Protein AF-A0A958JSK2-F1 (afdb_monomer_lite)

Radius of gyration: 20.1 Å; chains: 1; bounding box: 60×28×50 Å

Sequence (77 aa):
RTSIRPLFVQVKRWENAFPQYELGHVEKVKRLEALEKGHPVLRFAGASFRGASITSCIKDAKSVAMKIHATLAKPQI

Structure (mmCIF, N/CA/C/O backbone):
data_AF-A0A958JSK2-F1
#
_entry.id   AF-A0A958JSK2-F1
#
loop_
_atom_site.group_PDB
_atom_site.id
_atom_site.type_symbol
_atom_site.label_atom_id
_atom_site.label_alt_id
_atom_site.label_comp_id
_atom_site.label_asym_id
_atom_site.label_entity_id
_atom_site.label_seq_id
_atom_site.pdbx_PDB_ins_code
_atom_site.Cartn_x
_atom_site.Cartn_y
_atom_site.Cartn_z
_atom_site.occupancy
_atom_site.B_iso_or_equiv
_atom_site.auth_seq_id
_atom_site.auth_comp_id
_atom_site.auth_asym_id
_atom_site.auth_atom_id
_atom_site.pdbx_PDB_model_num
ATOM 1 N N . ARG A 1 1 ? 33.295 -9.432 -32.999 1.00 57.31 1 ARG A N 1
ATOM 2 C CA . ARG A 1 1 ? 32.106 -9.372 -32.112 1.00 57.31 1 ARG A CA 1
ATOM 3 C C . ARG A 1 1 ? 30.908 -9.811 -32.949 1.00 57.31 1 ARG A C 1
ATOM 5 O O . ARG A 1 1 ? 30.419 -9.019 -33.740 1.00 57.31 1 ARG A O 1
ATOM 12 N N . THR A 1 2 ? 30.529 -11.086 -32.900 1.00 61.19 2 THR A N 1
ATOM 13 C CA . THR A 1 2 ? 29.463 -11.623 -33.762 1.00 61.19 2 THR A CA 1
ATOM 14 C C . THR A 1 2 ? 28.113 -11.260 -33.157 1.00 61.19 2 THR A C 1
ATOM 16 O O . THR A 1 2 ? 27.806 -11.673 -32.043 1.00 61.19 2 THR A O 1
ATOM 19 N N . SER A 1 3 ? 27.344 -10.425 -33.853 1.00 74.44 3 SER A N 1
ATOM 20 C CA . SER A 1 3 ? 25.987 -10.062 -33.445 1.00 74.44 3 SER A CA 1
ATOM 21 C C . SER A 1 3 ? 25.035 -11.190 -33.838 1.00 74.44 3 SER A C 1
ATOM 23 O O . SER A 1 3 ? 24.864 -11.471 -35.023 1.00 74.44 3 SER A O 1
ATOM 25 N N . ILE A 1 4 ? 24.448 -11.857 -32.846 1.00 83.75 4 ILE A N 1
ATOM 26 C CA . ILE A 1 4 ? 23.394 -12.858 -33.037 1.00 83.75 4 ILE A CA 1
ATOM 27 C C . ILE A 1 4 ? 22.055 -12.162 -32.784 1.00 83.75 4 ILE A C 1
ATOM 29 O O . ILE A 1 4 ? 21.897 -11.466 -31.780 1.00 83.75 4 ILE A O 1
ATOM 33 N N . ARG A 1 5 ? 21.093 -12.326 -33.702 1.00 91.50 5 ARG A N 1
ATOM 34 C CA . ARG A 1 5 ? 19.745 -11.750 -33.567 1.00 91.50 5 ARG A CA 1
ATOM 35 C C . ARG A 1 5 ? 18.870 -12.627 -32.654 1.00 91.50 5 ARG A C 1
ATOM 37 O O . ARG A 1 5 ? 18.965 -13.850 -32.752 1.00 91.50 5 ARG A O 1
ATOM 44 N N . PRO A 1 6 ? 18.031 -12.037 -31.778 1.00 93.31 6 PRO A N 1
ATOM 45 C CA . PRO A 1 6 ? 17.161 -12.802 -30.886 1.00 93.31 6 PRO A CA 1
ATOM 46 C C . PRO A 1 6 ? 16.111 -13.591 -31.681 1.00 93.31 6 PRO A C 1
ATOM 48 O O . PRO A 1 6 ? 15.545 -13.071 -32.639 1.00 93.31 6 PRO A O 1
ATOM 51 N N . LEU A 1 7 ? 15.829 -14.829 -31.259 1.00 96.38 7 LEU A N 1
ATOM 52 C CA . LEU A 1 7 ? 14.818 -15.697 -31.885 1.00 96.38 7 LEU A CA 1
ATOM 53 C C . LEU A 1 7 ? 13.377 -15.283 -31.542 1.00 96.38 7 LEU A C 1
ATOM 55 O O . LEU A 1 7 ? 12.454 -15.580 -32.293 1.00 96.38 7 LEU A O 1
ATOM 59 N N . PHE A 1 8 ? 13.179 -14.601 -30.412 1.00 96.12 8 PHE A N 1
ATOM 60 C CA . PHE A 1 8 ? 11.877 -14.129 -29.953 1.00 96.12 8 PHE A CA 1
ATOM 61 C C . PHE A 1 8 ? 12.036 -12.863 -29.111 1.00 96.12 8 PHE A C 1
ATOM 63 O O . PHE A 1 8 ? 12.985 -12.739 -28.334 1.00 96.12 8 PHE A O 1
ATOM 70 N N . VAL A 1 9 ? 11.096 -11.930 -29.258 1.00 95.81 9 VAL A N 1
ATOM 71 C CA . VAL A 1 9 ? 11.045 -10.687 -28.485 1.00 95.81 9 VAL A CA 1
ATOM 72 C C . VAL A 1 9 ? 9.600 -10.420 -28.084 1.00 95.81 9 VAL A C 1
ATOM 74 O O . VAL A 1 9 ? 8.724 -10.323 -28.939 1.00 95.81 9 VAL A O 1
ATOM 77 N N . GLN A 1 10 ? 9.368 -10.233 -26.786 1.00 96.81 10 GLN A N 1
ATOM 78 C CA . GLN A 1 10 ? 8.103 -9.733 -26.259 1.00 96.81 10 GLN A CA 1
ATOM 79 C C . GLN A 1 10 ? 8.366 -8.478 -25.437 1.00 96.81 10 GLN A C 1
ATOM 81 O O . GLN A 1 10 ? 9.151 -8.489 -24.492 1.00 96.81 10 GLN A O 1
ATOM 86 N N . VAL A 1 11 ? 7.680 -7.395 -25.792 1.00 96.81 11 VAL A N 1
ATOM 87 C CA . VAL A 1 11 ? 7.741 -6.132 -25.059 1.00 96.81 11 VAL A CA 1
ATOM 88 C C . VAL A 1 11 ? 6.377 -5.873 -24.454 1.00 96.81 11 VAL A C 1
ATOM 90 O O . VAL A 1 11 ? 5.377 -5.809 -25.166 1.00 96.81 11 VAL A O 1
ATOM 93 N N . LYS A 1 12 ? 6.345 -5.684 -23.136 1.00 96.88 12 LYS A N 1
ATOM 94 C CA . LYS A 1 12 ? 5.161 -5.208 -22.432 1.00 96.88 12 LYS A CA 1
ATOM 95 C C . LYS A 1 12 ? 5.505 -3.938 -21.676 1.00 96.88 12 LYS A C 1
ATOM 97 O O . LYS A 1 12 ? 6.469 -3.908 -20.917 1.00 96.88 12 LYS A O 1
ATOM 102 N N . ARG A 1 13 ? 4.716 -2.893 -21.910 1.00 97.00 13 ARG A N 1
ATOM 103 C CA . ARG A 1 13 ? 4.808 -1.626 -21.187 1.00 97.00 13 ARG A CA 1
ATOM 104 C C . ARG A 1 13 ? 3.689 -1.579 -20.164 1.00 97.00 13 ARG A C 1
ATOM 106 O O . ARG A 1 13 ? 2.564 -1.971 -20.461 1.00 97.00 13 ARG A O 1
ATOM 113 N N . TRP A 1 14 ? 4.031 -1.129 -18.971 1.00 95.31 14 TRP A N 1
ATOM 114 C CA . TRP A 1 14 ? 3.107 -1.013 -17.860 1.00 95.31 14 TRP A CA 1
ATOM 115 C C . TRP A 1 14 ? 3.137 0.435 -17.397 1.00 95.31 14 TRP A C 1
ATOM 117 O O . TRP A 1 14 ? 4.070 0.867 -16.720 1.00 95.31 14 TRP A O 1
ATOM 127 N N . GLU A 1 15 ? 2.143 1.199 -17.826 1.00 95.94 15 GLU A N 1
ATOM 128 C CA . GLU A 1 15 ? 1.960 2.563 -17.349 1.00 95.94 15 GLU A CA 1
ATOM 129 C C . GLU A 1 15 ? 1.534 2.522 -15.882 1.00 95.94 15 GLU A C 1
ATOM 131 O O . GLU A 1 15 ? 0.706 1.698 -15.495 1.00 95.94 15 GLU A O 1
ATOM 136 N N . ASN A 1 16 ? 2.136 3.382 -15.056 1.00 93.44 16 ASN A N 1
ATOM 137 C CA . ASN A 1 16 ? 1.867 3.450 -13.616 1.00 93.44 16 ASN A CA 1
ATOM 138 C C . ASN A 1 16 ? 2.036 2.100 -12.888 1.00 93.44 16 ASN A C 1
ATOM 140 O O . ASN A 1 16 ? 1.330 1.808 -11.926 1.00 93.44 16 ASN A O 1
ATOM 144 N N . ALA A 1 17 ? 2.987 1.275 -13.343 1.00 92.00 17 ALA A N 1
ATOM 145 C CA . ALA A 1 17 ? 3.200 -0.079 -12.826 1.00 92.00 17 ALA A CA 1
ATOM 146 C C . ALA A 1 17 ? 3.525 -0.128 -11.330 1.00 92.00 17 ALA A C 1
ATOM 148 O O . ALA A 1 17 ? 3.243 -1.124 -10.666 1.00 92.00 17 ALA A O 1
ATOM 149 N N . PHE A 1 18 ? 4.175 0.921 -10.825 1.00 92.00 18 PHE A N 1
ATOM 150 C CA . PHE A 1 18 ? 4.706 0.942 -9.477 1.00 92.00 18 PHE A CA 1
ATOM 151 C C . PHE A 1 18 ? 4.295 2.221 -8.748 1.00 92.00 18 PHE A C 1
ATOM 153 O O . PHE A 1 18 ? 4.546 3.316 -9.266 1.00 92.00 18 PHE A O 1
ATOM 160 N N . PRO A 1 19 ? 3.691 2.106 -7.551 1.00 94.81 19 PRO A N 1
ATOM 161 C CA . PRO A 1 19 ? 3.340 3.269 -6.758 1.00 94.81 19 PRO A CA 1
ATOM 162 C C . PRO A 1 19 ? 4.611 3.988 -6.308 1.00 94.81 19 PRO A C 1
ATOM 164 O O . PRO A 1 19 ? 5.571 3.363 -5.858 1.00 94.81 19 PRO A O 1
ATOM 167 N N . GLN A 1 20 ? 4.598 5.312 -6.425 1.00 94.38 20 GLN A N 1
ATOM 168 C CA . GLN A 1 20 ? 5.672 6.169 -5.941 1.00 94.38 20 GLN A CA 1
ATOM 169 C C . GLN A 1 20 ? 5.284 6.708 -4.569 1.00 94.38 20 GLN A C 1
ATOM 171 O O . GLN A 1 20 ? 4.256 7.368 -4.416 1.00 94.38 20 GLN A O 1
ATOM 176 N N . TYR A 1 21 ? 6.084 6.383 -3.559 1.00 95.19 21 TYR A N 1
ATOM 177 C CA . TYR A 1 21 ? 5.889 6.896 -2.208 1.00 95.19 21 TYR A CA 1
ATOM 178 C C . TYR A 1 21 ? 6.667 8.194 -2.063 1.00 95.19 21 TYR A C 1
ATOM 180 O O . TYR A 1 21 ? 7.861 8.199 -1.774 1.00 95.19 21 TYR A O 1
ATOM 188 N N . GLU A 1 22 ? 5.976 9.296 -2.308 1.00 95.94 22 GLU A N 1
ATOM 189 C CA . GLU A 1 22 ? 6.537 10.631 -2.158 1.00 95.94 22 GLU A CA 1
ATOM 190 C C . GLU A 1 22 ? 6.704 11.007 -0.678 1.00 95.94 22 GLU A C 1
ATOM 192 O O . GLU A 1 22 ? 6.197 10.342 0.236 1.00 95.94 22 GLU A O 1
ATOM 197 N N . LEU A 1 23 ? 7.408 12.113 -0.428 1.00 98.12 23 LEU A N 1
ATOM 198 C CA . LEU A 1 23 ? 7.469 12.703 0.907 1.00 98.12 23 LEU A CA 1
ATOM 199 C C . LEU A 1 23 ? 6.045 12.978 1.416 1.00 98.12 23 LEU A C 1
ATOM 201 O O . LEU A 1 23 ? 5.212 13.534 0.703 1.00 98.12 23 LEU A O 1
ATOM 205 N N . GLY A 1 24 ? 5.758 12.569 2.652 1.00 97.38 24 GLY A N 1
ATOM 206 C CA . GLY A 1 24 ? 4.415 12.666 3.231 1.00 97.38 24 GLY A CA 1
ATOM 207 C C . GLY A 1 24 ? 3.519 11.438 3.011 1.00 97.38 24 GLY A C 1
ATOM 208 O O . GLY A 1 24 ? 2.366 11.432 3.451 1.00 97.38 24 GLY A O 1
ATOM 209 N N . HIS A 1 25 ? 4.008 10.385 2.338 1.00 97.50 25 HIS A N 1
ATOM 210 C CA . HIS A 1 25 ? 3.235 9.157 2.095 1.00 97.50 25 HIS A CA 1
ATOM 211 C C . HIS A 1 25 ? 2.698 8.530 3.387 1.00 97.50 25 HIS A C 1
ATOM 213 O O . HIS A 1 25 ? 1.527 8.163 3.471 1.00 97.50 25 HIS A O 1
ATOM 219 N N . VAL A 1 26 ? 3.529 8.457 4.427 1.00 96.69 26 VAL A N 1
ATOM 220 C CA . VAL A 1 26 ? 3.147 7.864 5.716 1.00 96.69 26 VAL A CA 1
ATOM 221 C C . VAL A 1 26 ? 1.996 8.643 6.359 1.00 96.69 26 VAL A C 1
ATOM 223 O O . VAL A 1 26 ? 1.039 8.049 6.853 1.00 96.69 26 VAL A O 1
ATOM 226 N N . GLU A 1 27 ? 2.041 9.972 6.316 1.00 97.81 27 GLU A N 1
ATOM 227 C CA . GLU A 1 27 ? 0.997 10.860 6.827 1.00 97.81 27 GLU A CA 1
ATOM 228 C C . GLU A 1 27 ? -0.298 10.701 6.029 1.00 97.81 27 GLU A C 1
ATOM 230 O O . GLU A 1 27 ? -1.386 10.662 6.608 1.00 97.81 27 GLU A O 1
ATOM 235 N N . LYS A 1 28 ? -0.194 10.560 4.703 1.00 96.69 28 LYS A N 1
ATOM 236 C CA . LYS A 1 28 ? -1.338 10.299 3.825 1.00 96.69 28 LYS A CA 1
ATOM 237 C C . LYS A 1 28 ? -2.008 8.971 4.172 1.00 96.69 28 LYS A C 1
ATOM 239 O O . LYS A 1 28 ? -3.225 8.939 4.338 1.00 96.69 28 LYS A O 1
ATOM 244 N N . VAL A 1 29 ? -1.231 7.902 4.357 1.00 96.31 29 VAL A N 1
ATOM 245 C CA . VAL A 1 29 ? -1.756 6.592 4.775 1.00 96.31 29 VAL A CA 1
ATOM 246 C C . VAL A 1 29 ? -2.421 6.683 6.149 1.00 96.31 29 VAL A C 1
ATOM 248 O O . VAL A 1 29 ? -3.546 6.214 6.298 1.00 96.31 29 VAL A O 1
ATOM 251 N N . LYS A 1 30 ? -1.812 7.368 7.125 1.00 96.31 30 LYS A N 1
ATOM 252 C CA . LYS A 1 30 ? -2.419 7.589 8.452 1.00 96.31 30 LYS A CA 1
ATOM 253 C C . LYS A 1 30 ? -3.760 8.325 8.378 1.00 96.31 30 LYS A C 1
ATOM 255 O O . LYS A 1 30 ? -4.680 7.991 9.121 1.00 96.31 30 LYS A O 1
ATOM 260 N N . ARG A 1 31 ? -3.900 9.318 7.490 1.00 96.12 31 ARG A N 1
ATOM 261 C CA . ARG A 1 31 ? -5.183 10.014 7.267 1.00 96.12 31 ARG A CA 1
ATOM 262 C C . ARG A 1 31 ? -6.249 9.061 6.728 1.00 96.12 31 ARG A C 1
ATOM 264 O O . ARG A 1 31 ? -7.378 9.101 7.200 1.00 96.12 31 ARG A O 1
ATOM 271 N N . LEU A 1 32 ? -5.889 8.180 5.795 1.00 94.50 32 LEU A N 1
ATOM 272 C CA . LEU A 1 32 ? -6.804 7.161 5.270 1.00 94.50 32 LEU A CA 1
ATOM 273 C C . LEU A 1 32 ? -7.207 6.149 6.351 1.00 94.50 32 LEU A C 1
ATOM 275 O O . LEU A 1 32 ? -8.385 5.844 6.494 1.00 94.50 32 LEU A O 1
ATOM 279 N N . GLU A 1 33 ? -6.262 5.698 7.176 1.00 92.88 33 GLU A N 1
ATOM 280 C CA . GLU A 1 33 ? -6.551 4.832 8.328 1.00 92.88 33 GLU A CA 1
ATOM 281 C C . GLU A 1 33 ? -7.455 5.519 9.366 1.00 92.88 33 GLU A C 1
ATOM 283 O O . GLU A 1 33 ? -8.285 4.870 10.001 1.00 92.88 33 GLU A O 1
ATOM 288 N N . ALA A 1 34 ? -7.340 6.839 9.541 1.00 94.06 34 ALA A N 1
ATOM 289 C CA . ALA A 1 34 ? -8.247 7.592 10.402 1.00 94.06 34 ALA A CA 1
ATOM 290 C C . ALA A 1 34 ? -9.683 7.615 9.849 1.00 94.06 34 ALA A C 1
ATOM 292 O O . ALA A 1 34 ? -10.624 7.516 10.636 1.00 94.06 34 ALA A O 1
ATOM 293 N N . LEU A 1 35 ? -9.860 7.676 8.523 1.00 93.31 35 LEU A N 1
ATOM 294 C CA . LEU A 1 35 ? -11.181 7.598 7.886 1.00 93.31 35 LEU A CA 1
ATOM 295 C C . LEU A 1 35 ? -11.853 6.235 8.105 1.00 93.31 35 LEU A C 1
ATOM 297 O O . LEU A 1 35 ? -13.067 6.187 8.290 1.00 93.31 35 LEU A O 1
ATOM 301 N N . GLU A 1 36 ? -11.091 5.136 8.172 1.00 92.38 36 GLU A N 1
ATOM 302 C CA . GLU A 1 36 ? -11.648 3.805 8.481 1.00 92.38 36 GLU A CA 1
ATOM 303 C C . GLU A 1 36 ? -12.391 3.781 9.828 1.00 92.38 36 GLU A C 1
ATOM 305 O O . GLU A 1 36 ? -13.360 3.039 9.986 1.00 92.38 36 GLU A O 1
ATOM 310 N N . LYS A 1 37 ? -11.991 4.617 10.798 1.00 87.31 37 LYS A N 1
ATOM 311 C CA . LYS A 1 37 ? -12.658 4.696 12.110 1.00 87.31 37 LYS A CA 1
ATOM 312 C C . LYS A 1 37 ? -14.097 5.207 12.010 1.00 87.31 37 LYS A C 1
ATOM 314 O O . LYS A 1 37 ? -14.929 4.801 12.815 1.00 87.31 37 LYS A O 1
ATOM 319 N N . GLY A 1 38 ? -14.383 6.076 11.039 1.00 88.50 38 GLY A N 1
ATOM 320 C CA . GLY A 1 38 ? -15.731 6.588 10.772 1.00 88.50 38 GLY A CA 1
ATOM 321 C C . GLY A 1 38 ? -16.590 5.645 9.926 1.00 88.50 38 GLY A C 1
ATOM 322 O O . GLY A 1 38 ? -17.797 5.843 9.826 1.00 88.50 38 GLY A O 1
ATOM 323 N N . HIS A 1 39 ? -15.990 4.607 9.335 1.00 89.94 39 HIS A N 1
ATOM 324 C CA . HIS A 1 39 ? -16.653 3.705 8.397 1.00 89.94 39 HIS A CA 1
ATOM 325 C C . HIS A 1 39 ? -16.349 2.240 8.747 1.00 89.94 39 HIS A C 1
ATOM 327 O O . HIS A 1 39 ? -15.438 1.634 8.176 1.00 89.94 39 HIS A O 1
ATOM 333 N N . PRO A 1 40 ? -17.136 1.620 9.650 1.00 82.94 40 PRO A N 1
ATOM 334 C CA . PRO A 1 40 ? -16.878 0.271 10.157 1.00 82.94 40 PRO A CA 1
ATOM 335 C C . PRO A 1 40 ? -16.734 -0.803 9.078 1.00 82.94 40 PRO A C 1
ATOM 337 O O . PRO A 1 40 ? -16.012 -1.769 9.296 1.00 82.94 40 PRO A O 1
ATOM 340 N N . VAL A 1 41 ? -17.330 -0.616 7.901 1.00 87.19 41 VAL A N 1
ATOM 341 C CA . VAL A 1 41 ? -17.281 -1.561 6.771 1.00 87.19 41 VAL A CA 1
ATOM 342 C C . VAL A 1 41 ? -16.201 -1.246 5.720 1.00 87.19 41 VAL A C 1
ATOM 344 O O . VAL A 1 41 ? -16.008 -2.034 4.801 1.00 87.19 41 VAL A O 1
ATOM 347 N N . LEU A 1 42 ? -15.472 -0.129 5.839 1.00 92.06 42 LEU A N 1
ATOM 348 C CA . LEU A 1 42 ? -14.474 0.314 4.855 1.00 92.06 42 LEU A CA 1
ATOM 349 C C . LEU A 1 42 ? -13.046 -0.000 5.309 1.00 92.06 42 LEU A C 1
ATOM 351 O O . LEU A 1 42 ? -12.649 0.395 6.404 1.00 92.06 42 LEU A O 1
ATOM 355 N N . ARG A 1 43 ? -12.246 -0.655 4.461 1.00 93.88 43 ARG A N 1
ATOM 356 C CA . ARG A 1 43 ? -10.816 -0.895 4.712 1.00 93.88 43 ARG A CA 1
ATOM 357 C C . ARG A 1 43 ? -9.972 -0.643 3.465 1.00 93.88 43 ARG A C 1
ATOM 359 O O . ARG A 1 43 ? -10.406 -0.950 2.358 1.00 93.88 43 ARG A O 1
ATOM 366 N N . PHE A 1 44 ? -8.750 -0.160 3.657 1.00 95.06 44 PHE A N 1
ATOM 367 C CA . PHE A 1 44 ? -7.750 0.058 2.616 1.00 95.06 44 PHE A CA 1
ATOM 368 C C . PHE A 1 44 ? -6.659 -1.017 2.660 1.00 95.06 44 PHE A C 1
ATOM 370 O O . PHE A 1 44 ? -6.102 -1.299 3.725 1.00 95.06 44 PHE A O 1
ATOM 377 N N . ALA A 1 45 ? -6.329 -1.586 1.498 1.00 95.56 45 ALA A N 1
ATOM 378 C CA . ALA A 1 45 ? -5.301 -2.614 1.348 1.00 95.56 45 ALA A CA 1
ATOM 379 C C . ALA A 1 45 ? -4.582 -2.519 -0.005 1.00 95.56 45 ALA A C 1
ATOM 381 O O . ALA A 1 45 ? -5.177 -2.098 -0.998 1.00 95.56 45 ALA A O 1
ATOM 382 N N . GLY A 1 46 ? -3.328 -2.974 -0.060 1.00 95.12 46 GLY A N 1
ATOM 383 C CA . GLY A 1 46 ? -2.582 -3.197 -1.301 1.00 95.12 46 GLY A CA 1
ATOM 384 C C . GLY A 1 46 ? -1.295 -2.381 -1.451 1.00 95.12 46 GLY A C 1
ATOM 385 O O . GLY A 1 46 ? -0.820 -1.724 -0.521 1.00 95.12 46 GLY A O 1
ATOM 386 N N . ALA A 1 47 ? -0.739 -2.422 -2.667 1.00 96.12 47 ALA A N 1
ATOM 387 C CA . ALA A 1 47 ? 0.600 -1.916 -2.981 1.00 96.12 47 ALA A CA 1
ATOM 388 C C . ALA A 1 47 ? 0.771 -0.406 -2.765 1.00 96.12 47 ALA A C 1
ATOM 390 O O . ALA A 1 47 ? 1.886 0.073 -2.598 1.00 96.12 47 ALA A O 1
ATOM 391 N N . SER A 1 48 ? -0.314 0.364 -2.753 1.00 95.81 48 SER A N 1
ATOM 392 C CA . SER A 1 48 ? -0.272 1.819 -2.586 1.00 95.81 48 SER A CA 1
ATOM 393 C C . SER A 1 48 ? -0.264 2.274 -1.128 1.00 95.81 48 SER A C 1
ATOM 395 O O . SER A 1 48 ? -0.317 3.473 -0.892 1.00 95.81 48 SER A O 1
ATOM 397 N N . PHE A 1 49 ? -0.225 1.363 -0.151 1.00 95.25 49 PHE A N 1
ATOM 398 C CA . PHE A 1 49 ? -0.354 1.720 1.265 1.00 95.25 49 PHE A CA 1
ATOM 399 C C . PHE A 1 49 ? 0.913 1.397 2.054 1.00 95.25 49 PHE A C 1
ATOM 401 O O . PHE A 1 49 ? 1.718 2.284 2.330 1.00 95.25 49 PHE A O 1
ATOM 408 N N . ARG A 1 50 ? 1.091 0.127 2.430 1.00 94.25 50 ARG A N 1
ATOM 409 C CA . ARG A 1 50 ? 2.070 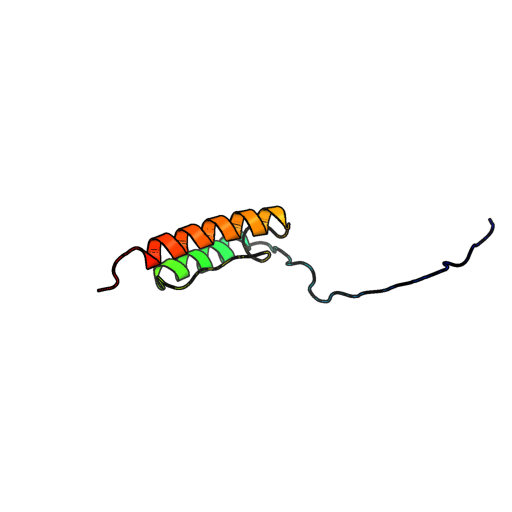-0.310 3.442 1.00 94.25 50 ARG A CA 1
ATOM 410 C C . ARG A 1 50 ? 3.222 -1.137 2.854 1.00 94.25 50 ARG A C 1
ATOM 412 O O . ARG A 1 50 ? 3.873 -1.895 3.570 1.00 94.25 50 ARG A O 1
ATOM 419 N N . GLY A 1 51 ? 3.479 -0.978 1.557 1.00 94.19 51 GLY A N 1
ATOM 420 C CA . GLY A 1 51 ? 4.565 -1.626 0.825 1.00 94.19 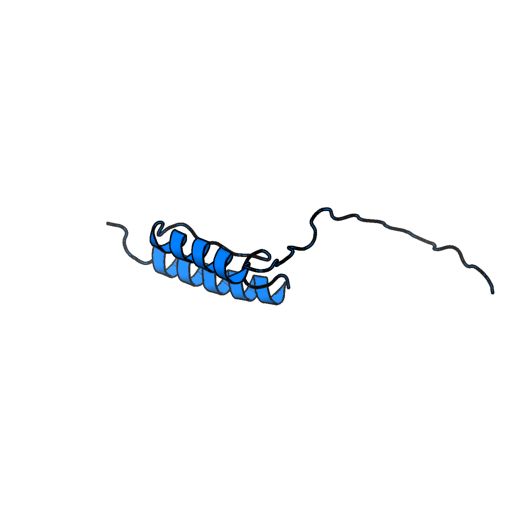51 GLY A CA 1
ATOM 421 C C . GLY A 1 51 ? 4.133 -2.066 -0.572 1.00 94.19 51 GLY A C 1
ATOM 422 O O . GLY A 1 51 ? 3.005 -2.507 -0.770 1.00 94.19 51 GLY A O 1
ATOM 423 N N . ALA A 1 52 ? 5.044 -1.954 -1.538 1.00 95.19 52 ALA A N 1
ATOM 424 C CA . ALA A 1 52 ? 4.766 -2.247 -2.943 1.00 95.19 52 ALA A CA 1
ATOM 425 C C . ALA A 1 52 ? 5.170 -3.671 -3.373 1.00 95.19 52 ALA A C 1
ATOM 427 O O . ALA A 1 52 ? 4.864 -4.099 -4.484 1.00 95.19 52 ALA A O 1
ATOM 428 N N . SER A 1 53 ? 5.862 -4.428 -2.513 1.00 94.69 53 SER A N 1
ATOM 429 C CA . SER A 1 53 ? 6.237 -5.810 -2.820 1.00 94.69 53 SER A CA 1
ATOM 430 C C . SER A 1 53 ? 5.041 -6.753 -2.681 1.00 94.69 53 SER A C 1
ATOM 432 O O . SER A 1 53 ? 4.150 -6.537 -1.853 1.00 94.69 53 SER A O 1
ATOM 434 N N . ILE A 1 54 ? 5.068 -7.872 -3.405 1.00 96.31 54 ILE A N 1
ATOM 435 C CA . ILE A 1 54 ? 4.050 -8.928 -3.283 1.00 96.31 54 ILE A CA 1
ATOM 436 C C . ILE A 1 54 ? 3.942 -9.418 -1.831 1.00 96.31 54 ILE A C 1
ATOM 438 O O . ILE A 1 54 ? 2.843 -9.564 -1.301 1.00 96.31 54 ILE A O 1
ATOM 442 N N . THR A 1 55 ? 5.074 -9.612 -1.148 1.00 97.62 55 THR A N 1
ATOM 443 C CA . THR A 1 55 ? 5.096 -10.069 0.251 1.00 97.62 55 THR A CA 1
ATOM 444 C C . THR A 1 55 ? 4.443 -9.066 1.200 1.00 97.62 55 THR A C 1
ATOM 446 O O . THR A 1 55 ? 3.680 -9.465 2.082 1.00 97.62 55 THR A O 1
ATOM 449 N N . SER A 1 56 ? 4.680 -7.767 0.996 1.00 95.75 56 SER A N 1
ATOM 450 C CA . SER A 1 56 ? 4.029 -6.713 1.778 1.00 95.75 56 SER A CA 1
ATOM 451 C C . SER A 1 56 ? 2.523 -6.654 1.516 1.00 95.75 56 SER A C 1
ATOM 453 O O . SER A 1 56 ? 1.755 -6.592 2.474 1.00 95.75 56 SER A O 1
ATOM 455 N N . CYS A 1 57 ? 2.089 -6.819 0.261 1.00 96.62 57 CYS A N 1
ATOM 456 C CA . CYS A 1 57 ? 0.673 -6.894 -0.100 1.00 96.62 57 CYS A CA 1
ATOM 457 C C . CYS A 1 57 ? -0.025 -8.095 0.553 1.00 96.62 57 CYS A C 1
ATOM 459 O O . CYS A 1 57 ? -1.122 -7.953 1.083 1.00 96.62 57 CYS A O 1
ATOM 461 N N . ILE A 1 58 ? 0.615 -9.270 0.572 1.00 97.69 58 ILE A N 1
ATOM 462 C CA . ILE A 1 58 ? 0.064 -10.469 1.225 1.00 97.69 58 ILE A CA 1
ATOM 463 C C . ILE A 1 58 ? -0.093 -10.240 2.732 1.00 97.69 58 ILE A C 1
ATOM 465 O O . ILE A 1 58 ? -1.126 -10.583 3.310 1.00 97.69 58 ILE A O 1
ATOM 469 N N . LYS A 1 59 ? 0.924 -9.664 3.385 1.00 97.38 59 LYS A N 1
ATOM 470 C CA . LYS A 1 59 ? 0.870 -9.348 4.819 1.00 97.38 59 LYS A CA 1
ATOM 471 C C . LYS A 1 59 ? -0.254 -8.355 5.125 1.00 97.38 59 LYS A C 1
ATOM 473 O O . LYS A 1 59 ? -1.007 -8.561 6.077 1.00 97.38 59 LYS A O 1
ATOM 478 N N . ASP A 1 60 ? -0.372 -7.312 4.309 1.00 96.50 60 ASP A N 1
ATOM 479 C CA . ASP A 1 60 ? -1.401 -6.284 4.437 1.00 96.50 60 ASP A CA 1
ATOM 480 C C . ASP A 1 60 ? -2.811 -6.866 4.253 1.00 96.50 60 ASP A C 1
ATOM 482 O O . ASP A 1 60 ? -3.667 -6.703 5.122 1.00 96.50 60 ASP A O 1
ATOM 486 N N . ALA A 1 61 ? -3.022 -7.657 3.198 1.00 96.94 61 ALA A N 1
ATOM 487 C CA . ALA A 1 61 ? -4.291 -8.326 2.925 1.00 96.94 61 ALA A CA 1
ATOM 488 C C . ALA A 1 61 ? -4.734 -9.233 4.083 1.00 96.94 61 ALA A C 1
ATOM 490 O O . ALA A 1 61 ? -5.888 -9.171 4.503 1.00 96.94 61 ALA A O 1
ATOM 491 N N . LYS A 1 62 ? -3.817 -10.026 4.659 1.00 97.62 62 LYS A N 1
ATOM 492 C CA . LYS A 1 62 ? -4.115 -10.858 5.841 1.00 97.62 62 LYS A CA 1
ATOM 493 C C . LYS A 1 62 ? -4.558 -10.012 7.036 1.00 97.62 62 LYS A C 1
ATOM 495 O O . LYS A 1 62 ? -5.536 -10.353 7.698 1.00 97.62 62 LYS A O 1
ATOM 500 N N . SER A 1 63 ? -3.862 -8.907 7.308 1.00 95.50 63 SER A N 1
ATOM 501 C CA . SER A 1 63 ? -4.225 -7.995 8.400 1.00 95.50 63 SER A CA 1
ATOM 502 C C . SER A 1 63 ? -5.614 -7.388 8.195 1.00 95.50 63 SER A C 1
ATOM 504 O O . SER A 1 63 ? -6.436 -7.391 9.111 1.00 95.50 63 SER A O 1
ATOM 506 N N . VAL A 1 64 ? -5.898 -6.913 6.983 1.00 95.19 64 VAL A N 1
ATOM 507 C CA . VAL A 1 64 ? -7.182 -6.300 6.631 1.00 95.19 64 VAL A CA 1
ATOM 508 C C . VAL A 1 64 ? -8.320 -7.317 6.701 1.00 95.19 64 VAL A C 1
ATOM 510 O O . VAL A 1 64 ? -9.349 -7.019 7.302 1.00 95.19 64 VAL A O 1
ATOM 513 N N . ALA A 1 65 ? -8.122 -8.536 6.197 1.00 95.31 65 ALA A N 1
ATOM 514 C CA . ALA A 1 65 ? -9.113 -9.606 6.283 1.00 95.31 65 ALA A CA 1
ATOM 515 C C . ALA A 1 65 ? -9.496 -9.928 7.738 1.00 95.31 65 ALA A C 1
ATOM 517 O O . ALA A 1 65 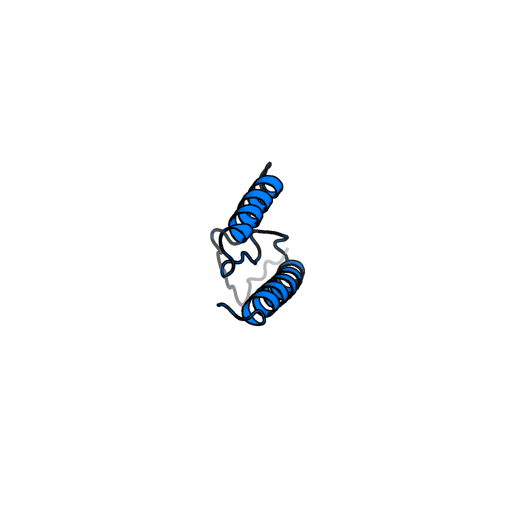? -10.682 -10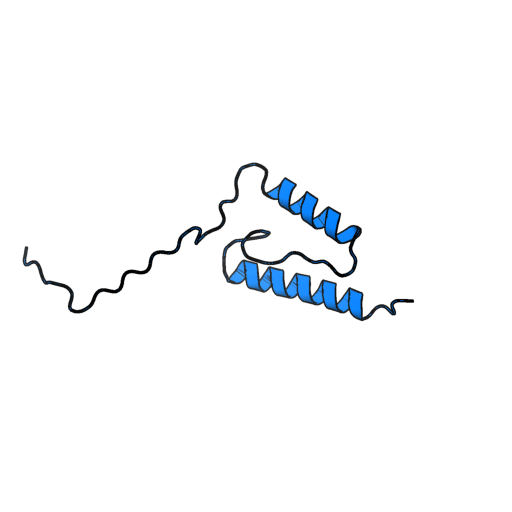.031 8.048 1.00 95.31 65 ALA A O 1
ATOM 518 N N . MET A 1 66 ? -8.523 -9.997 8.656 1.00 94.56 66 MET A N 1
ATOM 519 C CA . MET A 1 66 ? -8.805 -10.190 10.086 1.00 94.56 66 MET A CA 1
ATOM 520 C C . MET A 1 66 ? -9.629 -9.037 10.679 1.00 94.56 66 MET A C 1
ATOM 522 O O . MET A 1 66 ? -10.563 -9.278 11.442 1.00 94.56 66 MET A O 1
ATOM 526 N N . LYS A 1 67 ? -9.330 -7.783 10.306 1.00 91.69 67 LYS A N 1
ATOM 527 C CA . LYS A 1 67 ? -10.110 -6.612 10.747 1.00 91.69 67 LYS A CA 1
ATOM 528 C C . LYS A 1 67 ? -11.544 -6.643 10.214 1.00 91.69 67 LYS A C 1
ATOM 530 O O . LYS A 1 67 ? -12.461 -6.266 10.941 1.00 91.69 67 LYS A O 1
ATOM 535 N N . ILE A 1 68 ? -11.739 -7.067 8.965 1.00 92.31 68 ILE A N 1
ATOM 536 C CA . ILE A 1 68 ? -13.070 -7.226 8.360 1.00 92.31 68 ILE A CA 1
ATOM 537 C C . ILE A 1 68 ? -13.838 -8.313 9.107 1.00 92.31 68 ILE A C 1
ATOM 539 O O . ILE A 1 68 ? -14.924 -8.044 9.611 1.00 92.31 68 ILE A O 1
ATOM 543 N N . HIS A 1 69 ? -13.241 -9.495 9.271 1.00 92.12 69 HIS A N 1
ATOM 544 C CA . HIS A 1 69 ? -13.845 -10.601 10.009 1.00 92.12 69 HIS A CA 1
ATOM 545 C C . HIS A 1 69 ? -14.276 -10.178 11.421 1.00 92.12 69 HIS A C 1
ATOM 547 O O . HIS A 1 69 ? -15.416 -10.397 11.812 1.00 92.12 69 HIS A O 1
ATOM 553 N N . ALA A 1 70 ? -13.407 -9.487 12.165 1.00 89.56 70 ALA A N 1
ATOM 554 C CA . ALA A 1 70 ? -13.726 -8.984 13.503 1.00 89.5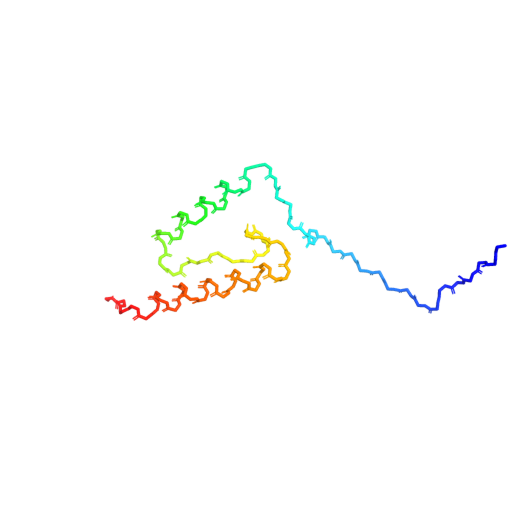6 70 ALA A CA 1
ATOM 555 C C . ALA A 1 70 ? -14.865 -7.946 13.530 1.00 89.56 70 ALA A C 1
ATOM 557 O O . ALA A 1 70 ? -15.475 -7.732 14.574 1.00 89.56 70 ALA A O 1
ATOM 558 N N . THR A 1 71 ? -15.132 -7.271 12.411 1.00 88.75 71 THR A N 1
ATOM 559 C CA . THR A 1 71 ? -16.231 -6.302 12.287 1.00 88.75 71 THR A CA 1
ATOM 560 C C . THR A 1 71 ? -17.544 -7.012 11.973 1.00 88.75 71 THR A C 1
ATOM 562 O O . THR A 1 71 ? -18.555 -6.707 12.595 1.00 88.75 71 THR A O 1
ATOM 565 N N . LEU A 1 72 ? -17.506 -7.985 11.058 1.00 86.25 72 LEU A N 1
ATOM 566 C CA . LEU A 1 72 ? -18.662 -8.799 10.672 1.00 86.25 72 LEU A CA 1
ATOM 567 C C . LEU A 1 72 ? -19.110 -9.753 11.789 1.00 86.25 72 LEU A C 1
ATOM 569 O O . LEU A 1 72 ? -20.289 -10.047 11.912 1.00 86.25 72 LEU A O 1
ATOM 573 N N . ALA A 1 73 ? -18.176 -10.234 12.612 1.00 82.25 73 ALA A N 1
ATOM 574 C CA . ALA A 1 73 ? -18.481 -11.111 13.741 1.00 82.25 73 ALA A CA 1
ATOM 575 C C . ALA A 1 73 ? -19.153 -10.380 14.918 1.00 82.25 73 ALA A C 1
ATOM 577 O O . ALA A 1 73 ? -19.670 -11.028 15.827 1.00 82.25 73 ALA A O 1
ATOM 578 N N . LYS A 1 74 ? -19.134 -9.042 14.939 1.00 72.88 74 LYS A N 1
ATOM 579 C CA . LYS A 1 74 ? -19.897 -8.268 15.921 1.00 72.88 74 LYS A CA 1
ATOM 580 C C . LYS A 1 74 ? -21.336 -8.159 15.419 1.00 72.88 74 LYS A C 1
ATOM 582 O O . LYS A 1 74 ? -21.503 -7.732 14.279 1.00 72.88 74 LYS A O 1
ATOM 587 N N . PRO A 1 75 ? -22.356 -8.482 16.235 1.00 60.66 75 PRO A N 1
ATOM 588 C CA . PRO A 1 75 ? -23.738 -8.263 15.836 1.00 60.66 75 PRO A CA 1
ATOM 589 C C . PRO A 1 75 ? -23.920 -6.772 15.544 1.00 60.66 75 PRO A C 1
ATOM 591 O O . PRO A 1 75 ? -23.707 -5.924 16.413 1.00 60.66 75 PRO A O 1
ATOM 594 N N . GLN A 1 76 ? -24.233 -6.451 14.291 1.00 61.66 76 GLN A N 1
ATOM 595 C CA . GLN A 1 76 ? -24.798 -5.154 13.962 1.00 61.66 76 GLN A CA 1
ATOM 596 C C . GLN A 1 76 ? -26.206 -5.138 14.562 1.00 61.66 76 GLN A C 1
ATOM 598 O O . GLN A 1 76 ? -26.990 -6.043 14.283 1.00 61.66 76 GLN A O 1
ATOM 603 N N . ILE A 1 77 ? -26.459 -4.177 15.454 1.00 54.75 77 ILE A N 1
ATOM 604 C CA . ILE A 1 77 ? -27.791 -3.894 16.009 1.00 54.75 77 ILE A CA 1
ATOM 605 C C . ILE A 1 77 ? -28.777 -3.681 14.859 1.00 54.75 77 ILE A C 1
ATOM 607 O O . ILE A 1 77 ? -28.3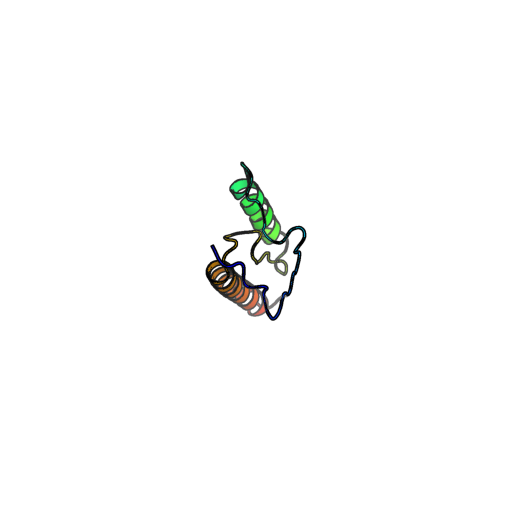82 -2.976 13.899 1.00 54.75 77 ILE A O 1
#

pLDDT: mean 91.24, std 9.71, range [54.75, 98.12]

Secondary structure (DSSP, 8-state):
---PPPS-------TT-S----TTHHHHHHHHHHHHTT-TT----STTTS-SSHHHHHHHHHHHHHHHHHHHTSPP-

Foldseek 3Di:
DDDDDDPDDDDDDDVVLAADQDPCLQVVLVVVVVVCVVPQQDDDAACSHQHNDPVRRVVRVVVVVVSNVVSVVDDDD